Protein AF-A0A098QYL8-F1 (afdb_monomer_lite)

Structure (mmCIF, N/CA/C/O backbone):
data_AF-A0A098QYL8-F1
#
_entry.id   AF-A0A098QYL8-F1
#
loop_
_atom_site.group_PDB
_atom_site.id
_atom_site.type_symbol
_atom_site.label_atom_id
_atom_site.label_alt_id
_atom_site.label_comp_id
_atom_site.label_asym_id
_atom_site.label_entity_id
_atom_site.label_seq_id
_atom_site.pdbx_PDB_ins_code
_atom_site.Cartn_x
_atom_site.Cartn_y
_atom_site.Cartn_z
_atom_site.occupancy
_atom_site.B_iso_or_equiv
_atom_site.auth_seq_id
_atom_site.auth_comp_id
_atom_site.auth_asym_id
_atom_site.auth_atom_id
_atom_site.pdbx_PDB_model_num
ATOM 1 N N . MET A 1 1 ? 23.600 35.848 -45.443 1.00 43.53 1 MET A N 1
ATOM 2 C CA . MET A 1 1 ? 23.960 34.830 -44.431 1.00 43.53 1 MET A CA 1
ATOM 3 C C . MET A 1 1 ? 23.489 33.484 -44.936 1.00 43.53 1 MET A C 1
ATOM 5 O O . MET A 1 1 ? 22.302 33.335 -45.181 1.00 43.53 1 MET A O 1
ATOM 9 N N . GLN A 1 2 ? 24.404 32.543 -45.146 1.00 43.03 2 GLN A N 1
ATOM 10 C CA . GLN A 1 2 ? 24.066 31.163 -45.484 1.00 43.03 2 GLN A CA 1
ATOM 11 C C . GLN A 1 2 ? 24.052 30.384 -44.165 1.00 43.03 2 GLN A C 1
ATOM 13 O O . GLN A 1 2 ? 25.061 30.349 -43.464 1.00 43.03 2 GLN A O 1
ATOM 18 N N . VAL A 1 3 ? 22.894 29.855 -43.769 1.00 43.88 3 VAL A N 1
ATOM 19 C CA . VAL A 1 3 ? 22.765 29.064 -42.540 1.00 43.88 3 VAL A CA 1
ATOM 20 C C . VAL A 1 3 ? 23.110 27.621 -42.885 1.00 43.88 3 VAL A C 1
ATOM 22 O O . VAL A 1 3 ? 22.387 26.966 -43.631 1.00 43.88 3 VAL A O 1
ATOM 25 N N . VAL A 1 4 ? 24.234 27.132 -42.363 1.00 48.97 4 VAL A N 1
ATOM 26 C CA . VAL A 1 4 ? 24.601 25.715 -42.437 1.00 48.97 4 VAL A CA 1
ATOM 27 C C . VAL A 1 4 ? 23.779 24.983 -41.380 1.00 48.97 4 VAL A C 1
ATOM 29 O O . VAL A 1 4 ? 24.095 25.023 -40.193 1.00 48.97 4 VAL A O 1
ATOM 32 N N . VAL A 1 5 ? 22.679 24.358 -41.794 1.00 50.88 5 VAL A N 1
ATOM 33 C CA . VAL A 1 5 ? 21.873 23.519 -40.900 1.00 50.88 5 VAL A CA 1
ATOM 34 C C . VAL A 1 5 ? 22.608 22.188 -40.730 1.00 50.88 5 VAL A C 1
ATOM 36 O O . VAL A 1 5 ? 22.831 21.473 -41.706 1.00 50.88 5 VAL A O 1
ATOM 39 N N . LYS A 1 6 ? 23.025 21.863 -39.499 1.00 58.12 6 LYS A N 1
ATOM 40 C CA . LYS A 1 6 ? 23.560 20.531 -39.172 1.00 58.12 6 LYS A CA 1
ATOM 41 C C . LYS A 1 6 ? 22.493 19.488 -39.518 1.00 58.12 6 LYS A C 1
ATOM 43 O O . LYS A 1 6 ? 21.327 19.693 -39.186 1.00 58.12 6 LYS A O 1
ATOM 48 N N . LYS A 1 7 ? 22.877 18.395 -40.189 1.00 57.31 7 LYS A N 1
ATOM 49 C CA . LYS A 1 7 ? 21.944 17.300 -40.498 1.00 57.31 7 LYS A CA 1
ATOM 50 C C . LYS A 1 7 ? 21.248 16.853 -39.198 1.00 57.31 7 LYS A C 1
ATOM 52 O O . LYS A 1 7 ? 21.947 16.659 -38.203 1.00 57.31 7 LYS A O 1
ATOM 57 N N . PRO A 1 8 ? 19.909 16.735 -39.168 1.00 61.00 8 PRO A N 1
ATOM 58 C CA . PRO A 1 8 ? 19.208 16.241 -37.991 1.00 61.00 8 PRO A CA 1
ATOM 59 C C . PRO A 1 8 ? 19.646 14.801 -37.705 1.00 61.00 8 PRO A C 1
ATOM 61 O O . PRO A 1 8 ? 19.695 13.976 -38.617 1.00 61.00 8 PRO A O 1
ATOM 64 N N . HIS A 1 9 ? 19.986 14.515 -36.449 1.00 71.12 9 HIS A N 1
ATOM 65 C CA . HIS A 1 9 ? 20.287 13.157 -36.003 1.00 71.12 9 HIS A CA 1
ATOM 66 C C . HIS A 1 9 ? 18.974 12.367 -35.984 1.00 71.12 9 HIS A C 1
ATOM 68 O O . HIS A 1 9 ? 17.996 12.813 -35.382 1.00 71.12 9 HIS A O 1
ATOM 74 N N . ILE A 1 10 ? 18.939 11.229 -36.676 1.00 77.31 10 ILE A N 1
ATOM 75 C CA . ILE A 1 10 ? 17.791 10.319 -36.697 1.00 77.31 10 ILE A CA 1
ATOM 76 C C . ILE A 1 10 ? 18.117 9.180 -35.732 1.00 77.31 10 ILE A C 1
ATOM 78 O O . ILE A 1 10 ? 19.117 8.495 -35.927 1.00 77.31 10 ILE A O 1
ATOM 82 N N . ARG A 1 11 ? 17.286 8.986 -34.702 1.00 82.81 11 ARG A N 1
ATOM 83 C CA . ARG A 1 11 ? 17.369 7.844 -33.782 1.00 82.81 11 ARG A CA 1
ATOM 84 C C . ARG A 1 11 ? 16.200 6.904 -34.055 1.00 82.81 11 ARG A C 1
ATOM 86 O O . ARG A 1 11 ? 15.063 7.362 -34.154 1.00 82.81 11 ARG A O 1
ATOM 93 N N . VAL A 1 12 ? 16.494 5.617 -34.205 1.00 82.38 12 VAL A N 1
ATOM 94 C CA . VAL A 1 12 ? 15.510 4.543 -34.387 1.00 82.38 12 VAL A CA 1
ATOM 95 C C . VAL A 1 12 ? 15.716 3.556 -33.240 1.00 82.38 12 VAL A C 1
ATOM 97 O O . VAL A 1 12 ? 16.846 3.144 -33.004 1.00 82.38 12 VAL A O 1
ATOM 100 N N . GLU A 1 13 ? 14.648 3.225 -32.516 1.00 83.12 13 GLU A N 1
ATOM 101 C CA . GLU A 1 13 ? 14.663 2.347 -31.336 1.00 83.12 13 GLU A CA 1
ATOM 102 C C . GLU A 1 13 ? 13.601 1.246 -31.502 1.00 83.12 13 GLU A C 1
ATOM 104 O O . GLU A 1 13 ? 12.521 1.516 -32.039 1.00 83.12 13 GLU A O 1
ATOM 109 N N . GLY A 1 14 ? 13.897 0.022 -31.051 1.00 81.50 14 GLY A N 1
ATOM 110 C CA . GLY A 1 14 ? 12.991 -1.134 -31.084 1.00 81.50 14 GLY A CA 1
ATOM 111 C C . GLY A 1 14 ? 13.676 -2.429 -31.532 1.00 81.50 14 GLY A C 1
ATOM 112 O O . GLY A 1 14 ? 14.899 -2.493 -31.614 1.00 81.50 14 GLY A O 1
ATOM 113 N N . GLU A 1 15 ? 12.883 -3.450 -31.874 1.00 81.12 15 GLU A N 1
ATOM 114 C CA . GLU A 1 15 ? 13.385 -4.689 -32.488 1.00 81.12 15 GLU A CA 1
ATOM 115 C C . GLU A 1 15 ? 13.848 -4.402 -33.932 1.00 81.12 15 GLU A C 1
ATOM 117 O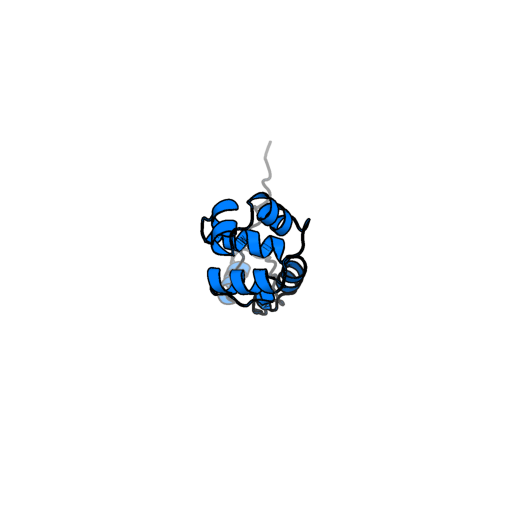 O . GLU A 1 15 ? 13.067 -4.433 -34.890 1.00 81.12 15 GLU A O 1
ATOM 122 N N . VAL A 1 16 ? 15.128 -4.060 -34.096 1.00 86.12 16 VAL A N 1
ATOM 123 C CA . VAL A 1 16 ? 15.724 -3.734 -35.398 1.00 86.12 16 VAL A CA 1
ATOM 124 C C . VAL A 1 16 ? 16.321 -4.994 -36.022 1.00 86.12 16 VAL A C 1
ATOM 126 O O . VAL A 1 16 ? 17.235 -5.605 -35.483 1.00 86.12 16 VAL A O 1
ATOM 129 N N . THR A 1 17 ? 15.819 -5.385 -37.195 1.00 88.62 17 THR A N 1
ATOM 130 C CA . THR A 1 17 ? 16.373 -6.534 -37.932 1.00 88.62 17 THR A CA 1
ATOM 131 C C . THR A 1 17 ? 17.697 -6.188 -38.615 1.00 88.62 17 THR A C 1
ATOM 133 O O . THR A 1 17 ? 17.858 -5.074 -39.116 1.00 88.62 17 THR A O 1
ATOM 136 N N . GLU A 1 18 ? 18.590 -7.172 -38.763 1.00 87.50 18 GLU A N 1
ATOM 137 C CA . GLU A 1 18 ? 19.868 -7.013 -39.484 1.00 87.50 18 GLU A CA 1
ATOM 138 C C . GLU A 1 18 ? 19.670 -6.432 -40.895 1.00 87.50 18 GLU A C 1
ATOM 140 O O . GLU A 1 18 ? 20.371 -5.515 -41.315 1.00 87.50 18 GLU A O 1
ATOM 145 N N . SER A 1 19 ? 18.627 -6.882 -41.605 1.00 91.06 19 SER A N 1
ATOM 146 C CA . SER A 1 19 ? 18.301 -6.388 -42.951 1.00 91.06 19 SER A CA 1
ATOM 147 C C . SER A 1 19 ? 18.020 -4.879 -42.998 1.00 91.06 19 SER A C 1
ATOM 149 O O . SER A 1 19 ? 18.351 -4.202 -43.975 1.00 91.06 19 SER A O 1
ATOM 151 N N . LEU A 1 20 ? 17.433 -4.331 -41.929 1.00 89.75 20 LEU A N 1
ATOM 152 C CA . LEU A 1 20 ? 17.174 -2.902 -41.801 1.00 89.75 20 LEU A CA 1
ATOM 153 C C . LEU A 1 20 ? 18.462 -2.144 -41.453 1.00 89.75 20 LEU A C 1
ATOM 155 O O . LEU A 1 20 ? 18.698 -1.076 -42.018 1.00 89.75 20 LEU A O 1
ATOM 159 N N . VAL A 1 21 ? 19.321 -2.704 -40.596 1.00 88.31 21 VAL A N 1
ATOM 160 C CA . VAL A 1 21 ? 20.647 -2.139 -40.278 1.00 88.31 21 VAL A CA 1
ATOM 161 C C . VAL A 1 21 ? 21.505 -2.029 -41.540 1.00 88.31 21 VAL A C 1
ATOM 163 O O . VAL A 1 21 ? 22.059 -0.963 -41.823 1.00 88.31 21 VAL A O 1
ATOM 166 N N . GLU A 1 22 ? 21.563 -3.089 -42.348 1.00 91.19 22 GLU A N 1
ATOM 167 C CA . GLU A 1 22 ? 22.285 -3.099 -43.623 1.00 91.19 22 GLU A CA 1
ATOM 168 C C . GLU A 1 22 ? 21.763 -2.027 -44.588 1.00 91.19 22 GLU A C 1
ATOM 170 O O . GLU A 1 22 ? 22.546 -1.275 -45.184 1.00 91.19 22 GLU A O 1
ATOM 175 N N . TYR A 1 23 ? 20.437 -1.916 -44.722 1.00 91.69 23 TYR A N 1
ATOM 176 C CA . TYR A 1 23 ? 19.805 -0.891 -45.551 1.00 91.69 23 TYR A CA 1
ATOM 177 C C . TYR A 1 23 ? 20.171 0.527 -45.091 1.00 91.69 23 TYR A C 1
ATOM 179 O O . TYR A 1 23 ? 20.496 1.384 -45.924 1.00 91.69 23 TYR A O 1
ATOM 187 N N . LEU A 1 24 ? 20.143 0.781 -43.779 1.00 89.75 24 LEU A N 1
ATOM 188 C CA . LEU A 1 24 ? 20.471 2.082 -43.200 1.00 89.75 24 LEU A CA 1
ATOM 189 C C . LEU A 1 24 ? 21.949 2.429 -43.403 1.00 89.75 24 LEU A C 1
ATOM 191 O O . LEU A 1 24 ? 22.248 3.529 -43.869 1.00 89.75 24 LEU A O 1
ATOM 195 N N . ARG A 1 25 ? 22.864 1.479 -43.172 1.00 88.50 25 ARG A N 1
ATOM 196 C CA . ARG A 1 25 ? 24.306 1.651 -43.416 1.00 88.50 25 ARG A CA 1
ATOM 197 C C . ARG A 1 25 ? 24.588 1.985 -44.884 1.00 88.50 25 ARG A C 1
ATOM 199 O O . ARG A 1 25 ? 25.368 2.885 -45.185 1.00 88.50 25 ARG A O 1
ATOM 206 N N . LYS A 1 26 ? 23.902 1.317 -45.817 1.00 90.69 26 LYS A N 1
ATOM 207 C CA . LYS A 1 26 ? 24.038 1.582 -47.259 1.00 90.69 26 LYS A CA 1
ATOM 208 C C . LYS A 1 26 ? 23.479 2.946 -47.673 1.00 90.69 26 LYS A C 1
ATOM 210 O O . LYS A 1 26 ? 24.060 3.602 -48.534 1.00 90.69 26 LYS A O 1
ATOM 215 N N . SER A 1 27 ? 22.347 3.352 -47.103 1.00 88.62 27 SER A N 1
ATOM 216 C CA . SER A 1 27 ? 21.613 4.552 -47.535 1.00 88.62 27 SER A CA 1
ATOM 217 C C . SER A 1 27 ? 22.112 5.837 -46.870 1.00 88.62 27 SER A C 1
ATOM 219 O O . SER A 1 27 ? 22.066 6.902 -47.485 1.00 88.62 27 SER A O 1
ATOM 221 N N . PHE A 1 28 ? 22.589 5.746 -45.626 1.00 83.38 28 PHE A N 1
ATOM 222 C CA . PHE A 1 28 ? 22.955 6.898 -44.797 1.00 83.38 28 PHE A CA 1
ATOM 223 C C . PHE A 1 28 ? 24.442 6.938 -44.410 1.00 83.38 28 PHE A C 1
ATOM 225 O O . PHE A 1 28 ? 24.909 7.983 -43.957 1.00 83.38 28 PHE A O 1
ATOM 232 N N . GLY A 1 29 ? 25.205 5.870 -44.671 1.00 81.94 29 GLY A N 1
ATOM 233 C CA . GLY A 1 29 ? 26.642 5.803 -44.414 1.00 81.94 29 GLY A CA 1
ATOM 234 C C . GLY A 1 29 ? 26.961 5.380 -42.980 1.00 81.94 29 GLY A C 1
ATOM 235 O O . GLY A 1 29 ? 26.645 4.264 -42.574 1.00 81.94 29 GLY A O 1
ATOM 236 N N . GLU A 1 30 ? 27.639 6.255 -42.237 1.00 82.19 30 GLU A N 1
ATOM 237 C CA . GLU A 1 30 ? 28.038 6.001 -40.851 1.00 82.19 30 GLU A CA 1
ATOM 238 C C . GLU A 1 30 ? 26.802 5.966 -39.940 1.00 82.19 30 GLU A C 1
ATOM 240 O O . GLU A 1 30 ? 26.057 6.943 -39.849 1.00 82.19 30 GLU A O 1
ATOM 245 N N . ILE A 1 31 ? 26.578 4.817 -39.300 1.00 86.19 31 ILE A N 1
ATOM 246 C CA . ILE A 1 31 ? 25.514 4.594 -38.320 1.00 86.19 31 ILE A CA 1
ATOM 247 C C . ILE A 1 31 ? 26.134 4.046 -37.034 1.00 86.19 31 ILE A C 1
ATOM 249 O O . ILE A 1 31 ? 27.053 3.229 -37.088 1.00 86.19 31 ILE A O 1
ATOM 253 N N . GLU A 1 32 ? 25.613 4.479 -35.892 1.00 84.19 32 GLU A N 1
ATOM 254 C CA . GLU A 1 32 ? 25.919 3.910 -34.582 1.00 84.19 32 GLU A CA 1
ATOM 255 C C . GLU A 1 32 ? 24.834 2.882 -34.250 1.00 84.19 32 GLU A C 1
ATOM 257 O O . GLU A 1 32 ? 23.645 3.207 -34.270 1.00 84.19 32 GLU A O 1
ATOM 262 N N . VAL A 1 33 ? 25.238 1.635 -34.006 1.00 83.81 33 VAL A N 1
ATOM 263 C CA . VAL A 1 33 ? 24.337 0.563 -33.565 1.00 83.81 33 VAL A CA 1
ATOM 264 C C . VAL A 1 33 ? 24.620 0.327 -32.092 1.00 83.81 33 VAL A C 1
ATOM 266 O O . VAL A 1 33 ? 25.758 0.051 -31.722 1.00 83.81 33 VAL A O 1
ATOM 269 N N . ILE A 1 34 ? 23.587 0.479 -31.270 1.00 81.56 34 ILE A N 1
ATOM 270 C CA . ILE A 1 34 ? 23.632 0.224 -29.833 1.00 81.56 34 ILE A CA 1
ATOM 271 C C . ILE A 1 34 ? 22.734 -0.985 -29.608 1.00 81.56 34 ILE A C 1
ATOM 273 O O . ILE A 1 34 ? 21.523 -0.890 -29.805 1.00 81.56 34 ILE A O 1
ATOM 277 N N . GLU A 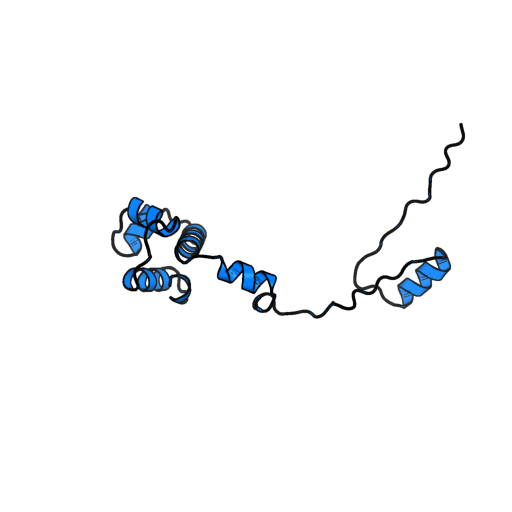1 35 ? 23.338 -2.116 -29.268 1.00 76.50 35 GLU A N 1
ATOM 278 C CA . GLU A 1 35 ? 22.612 -3.317 -28.866 1.00 76.50 35 GLU A CA 1
ATOM 279 C C . GLU A 1 35 ? 22.355 -3.228 -27.360 1.00 76.50 35 GLU A C 1
ATOM 281 O O . GLU A 1 35 ? 23.289 -3.040 -26.580 1.00 76.50 35 GLU A O 1
ATOM 286 N N . ASP A 1 36 ? 21.091 -3.328 -26.948 1.00 69.12 36 ASP A N 1
ATOM 287 C CA . ASP A 1 36 ? 20.761 -3.547 -25.540 1.00 69.12 36 ASP A CA 1
ATOM 288 C C . ASP A 1 36 ? 21.077 -5.017 -25.219 1.00 69.12 36 ASP A C 1
ATOM 290 O O . ASP A 1 36 ? 20.251 -5.911 -25.402 1.00 69.12 36 ASP A O 1
ATOM 294 N N . GLU A 1 37 ? 22.307 -5.285 -24.767 1.00 60.22 37 GLU A N 1
ATOM 295 C CA . GLU A 1 37 ? 22.740 -6.626 -24.329 1.00 60.22 37 GLU A CA 1
ATOM 296 C C . GLU A 1 37 ? 21.931 -7.136 -23.112 1.00 60.22 37 GLU A C 1
ATOM 298 O O . GLU A 1 37 ? 21.917 -8.335 -22.823 1.00 60.22 37 GLU A O 1
ATOM 303 N N . ASP A 1 38 ? 21.197 -6.244 -22.437 1.00 60.66 38 ASP A N 1
ATOM 304 C CA . ASP A 1 38 ? 20.472 -6.491 -21.188 1.00 60.66 38 ASP A CA 1
ATOM 305 C C . ASP A 1 38 ? 18.955 -6.732 -21.368 1.00 60.66 38 ASP A C 1
ATOM 307 O O . ASP A 1 38 ? 18.172 -6.571 -20.429 1.00 60.66 38 ASP A O 1
ATOM 311 N N . GLU A 1 39 ? 18.491 -7.179 -22.540 1.00 62.00 39 GLU A N 1
ATOM 312 C CA . GLU A 1 39 ? 17.074 -7.524 -22.778 1.00 62.00 39 GLU A CA 1
ATOM 313 C C . GLU A 1 39 ? 16.636 -8.884 -22.173 1.00 62.00 39 GLU A C 1
ATOM 315 O O . GLU A 1 39 ? 15.815 -9.625 -22.726 1.00 62.00 39 GLU A O 1
ATOM 320 N N . GLN A 1 40 ? 17.127 -9.244 -20.983 1.00 67.44 40 GLN A N 1
ATOM 321 C CA . GLN A 1 40 ? 16.522 -10.354 -20.245 1.00 67.44 40 GLN A CA 1
ATOM 322 C C . GLN A 1 40 ? 15.174 -9.908 -19.678 1.00 67.44 40 GLN A C 1
ATOM 324 O O . GLN A 1 40 ? 15.084 -9.173 -18.695 1.00 67.44 40 GLN A O 1
ATOM 329 N N . ARG A 1 41 ? 14.092 -10.375 -20.308 1.00 69.69 41 ARG A N 1
ATOM 330 C CA . ARG A 1 41 ? 12.733 -10.226 -19.777 1.00 69.69 41 ARG A CA 1
ATOM 331 C C . ARG A 1 41 ? 12.638 -10.977 -18.451 1.00 69.69 41 ARG A C 1
ATOM 333 O O . ARG A 1 41 ? 12.511 -12.197 -18.431 1.00 69.69 41 ARG A O 1
ATOM 340 N N . ILE A 1 42 ? 12.688 -10.234 -17.355 1.00 80.44 42 ILE A N 1
ATOM 341 C CA . ILE A 1 42 ? 12.434 -10.742 -16.007 1.00 80.44 42 ILE A CA 1
ATOM 342 C C . ILE A 1 42 ? 10.957 -10.582 -15.649 1.00 80.44 42 ILE A C 1
ATOM 344 O O . ILE A 1 42 ? 10.277 -9.670 -16.133 1.00 80.44 42 ILE A O 1
ATOM 348 N N . GLU A 1 43 ? 10.446 -11.440 -14.766 1.00 85.19 43 GLU A N 1
ATOM 349 C CA . GLU A 1 43 ? 9.142 -11.183 -14.165 1.00 85.19 43 GLU A CA 1
ATOM 350 C C . GLU A 1 43 ? 9.194 -9.875 -13.362 1.00 85.19 43 GLU A C 1
ATOM 352 O O . GLU A 1 43 ? 10.124 -9.630 -12.592 1.00 85.19 43 GLU A O 1
ATOM 357 N N . ILE A 1 44 ? 8.167 -9.027 -13.491 1.00 85.38 44 ILE A N 1
ATOM 358 C CA . ILE A 1 44 ? 8.118 -7.735 -12.784 1.00 85.38 44 ILE A CA 1
ATOM 359 C C . ILE A 1 44 ? 8.280 -7.941 -11.270 1.00 85.38 44 ILE A C 1
ATOM 361 O O . ILE A 1 44 ? 8.962 -7.152 -10.622 1.00 85.38 44 ILE A O 1
ATOM 365 N N . SER A 1 45 ? 7.710 -9.016 -10.714 1.00 85.12 45 SER A N 1
ATOM 366 C CA . SER A 1 45 ? 7.827 -9.402 -9.300 1.00 85.12 45 SER A CA 1
ATOM 367 C C . SER A 1 45 ? 9.251 -9.716 -8.846 1.00 85.12 45 SER A C 1
ATOM 369 O O . SER A 1 45 ? 9.551 -9.586 -7.657 1.00 85.12 45 SER A O 1
ATOM 371 N N . GLU A 1 46 ? 10.113 -10.135 -9.763 1.00 86.69 46 GLU A N 1
ATOM 372 C CA . GLU A 1 46 ? 11.507 -10.487 -9.496 1.00 86.69 46 GLU A CA 1
ATOM 373 C C . GLU A 1 46 ? 12.448 -9.297 -9.679 1.00 86.69 46 GLU A C 1
ATOM 375 O O . GLU A 1 46 ? 13.564 -9.322 -9.171 1.00 86.69 46 GLU A O 1
ATOM 380 N N . SER A 1 47 ? 11.983 -8.224 -10.327 1.00 88.50 47 SER A N 1
ATOM 381 C CA . SER A 1 47 ? 12.783 -7.016 -10.504 1.00 88.50 47 SER A CA 1
ATOM 382 C C . SER A 1 47 ? 13.198 -6.380 -9.173 1.00 88.50 47 SER A C 1
ATOM 384 O O . SER A 1 47 ? 12.399 -6.249 -8.236 1.00 88.50 47 SER A O 1
ATOM 386 N N . ASP A 1 48 ? 14.440 -5.895 -9.124 1.00 88.19 48 ASP A N 1
ATOM 387 C CA . ASP A 1 48 ? 14.984 -5.160 -7.977 1.00 88.19 48 ASP A CA 1
ATOM 388 C C . ASP A 1 48 ? 14.129 -3.945 -7.626 1.00 88.19 48 ASP A C 1
ATOM 390 O O . ASP A 1 48 ? 13.875 -3.666 -6.450 1.00 88.19 48 ASP A O 1
ATOM 394 N N . TRP A 1 49 ? 13.631 -3.246 -8.649 1.00 88.25 49 TRP A N 1
ATOM 395 C CA . TRP A 1 49 ? 12.701 -2.138 -8.481 1.00 88.25 49 TRP A CA 1
ATOM 396 C C . TRP A 1 49 ? 11.447 -2.580 -7.719 1.00 88.25 49 TRP A C 1
ATOM 398 O O . TRP A 1 49 ? 11.118 -1.988 -6.688 1.00 88.25 49 TRP A O 1
ATOM 408 N N . TYR A 1 50 ? 10.778 -3.651 -8.158 1.00 88.94 50 TYR A N 1
ATOM 409 C CA . TYR A 1 50 ? 9.553 -4.122 -7.513 1.00 88.94 50 TYR A CA 1
ATOM 410 C C . TYR A 1 50 ? 9.812 -4.602 -6.088 1.00 88.94 50 TYR A C 1
ATOM 412 O O . TYR A 1 50 ? 9.074 -4.240 -5.173 1.00 88.94 50 TYR A O 1
ATOM 420 N N . GLN A 1 51 ? 10.873 -5.382 -5.877 1.00 89.94 51 GLN A N 1
ATOM 421 C CA . GLN A 1 51 ? 11.260 -5.875 -4.555 1.00 89.94 51 GLN A CA 1
ATOM 422 C C . GLN A 1 51 ? 11.565 -4.721 -3.595 1.00 89.94 51 GLN A C 1
ATOM 424 O O . GLN A 1 51 ? 11.177 -4.764 -2.426 1.00 89.94 51 GLN A O 1
ATOM 429 N N . THR A 1 52 ? 12.218 -3.669 -4.089 1.00 91.62 52 THR A N 1
ATOM 430 C CA . THR A 1 52 ? 12.524 -2.467 -3.309 1.00 91.62 52 THR A CA 1
ATOM 431 C C . THR A 1 52 ? 11.250 -1.724 -2.939 1.00 91.62 52 THR A C 1
ATOM 433 O O . THR A 1 52 ? 11.000 -1.498 -1.756 1.00 91.62 52 THR A O 1
ATOM 436 N N . ILE A 1 53 ? 10.397 -1.410 -3.918 1.00 90.19 53 ILE A N 1
ATOM 437 C CA . ILE A 1 53 ? 9.138 -0.704 -3.666 1.00 90.19 53 ILE A CA 1
ATOM 438 C C . ILE A 1 53 ? 8.247 -1.519 -2.725 1.00 90.19 53 ILE A C 1
ATOM 440 O O . ILE A 1 53 ? 7.763 -0.992 -1.724 1.00 90.19 53 ILE A O 1
ATOM 444 N N . ARG A 1 54 ? 8.101 -2.826 -2.958 1.00 87.19 54 ARG A N 1
ATOM 445 C CA . ARG A 1 54 ? 7.279 -3.708 -2.123 1.00 87.19 54 ARG A CA 1
ATOM 446 C C . ARG A 1 54 ? 7.719 -3.728 -0.658 1.00 87.19 54 ARG A C 1
ATOM 448 O O . ARG A 1 54 ? 6.856 -3.811 0.208 1.00 87.19 54 ARG A O 1
ATOM 455 N N . LYS A 1 55 ? 9.022 -3.631 -0.369 1.00 88.88 55 LYS A N 1
ATOM 456 C CA . LYS A 1 55 ? 9.551 -3.564 1.008 1.00 88.88 55 LYS A CA 1
ATOM 457 C C . LYS A 1 55 ? 9.253 -2.238 1.710 1.00 88.88 55 LYS A C 1
ATOM 459 O O . LYS A 1 55 ? 9.258 -2.200 2.935 1.00 88.88 55 LYS A O 1
ATOM 464 N N . THR A 1 56 ? 9.019 -1.165 0.957 1.00 89.75 56 THR A N 1
ATOM 465 C CA . THR A 1 56 ? 8.700 0.152 1.532 1.00 89.75 56 THR A CA 1
ATOM 466 C C . THR A 1 56 ? 7.225 0.307 1.893 1.00 89.75 56 THR A C 1
ATOM 468 O O . THR A 1 56 ? 6.912 1.099 2.776 1.00 89.75 56 THR A O 1
ATOM 471 N N . ILE A 1 57 ? 6.338 -0.469 1.259 1.00 91.88 57 ILE A N 1
ATOM 472 C CA . ILE A 1 57 ? 4.891 -0.374 1.469 1.00 91.88 57 ILE A CA 1
ATOM 473 C C . ILE A 1 57 ? 4.511 -0.942 2.835 1.00 91.88 57 ILE A C 1
ATOM 475 O O . ILE A 1 57 ? 4.725 -2.123 3.118 1.00 91.88 57 ILE A O 1
ATOM 479 N N . THR A 1 58 ? 3.875 -0.121 3.666 1.00 95.62 58 THR A N 1
ATOM 480 C CA . THR A 1 58 ? 3.398 -0.554 4.980 1.00 95.62 58 THR A CA 1
ATOM 481 C C . THR A 1 58 ? 2.017 -1.224 4.912 1.00 95.62 58 THR A C 1
ATOM 483 O O . THR A 1 58 ? 1.228 -0.983 3.991 1.00 95.62 58 THR A O 1
ATOM 486 N N . PRO A 1 59 ? 1.638 -2.005 5.942 1.00 96.69 59 PRO A N 1
ATOM 487 C CA . PRO A 1 59 ? 0.277 -2.528 6.084 1.00 96.69 59 PRO A CA 1
ATOM 488 C C . PRO A 1 59 ? -0.822 -1.457 6.026 1.00 96.69 59 PRO A C 1
ATOM 490 O O . PRO A 1 59 ? -1.889 -1.686 5.456 1.00 96.69 59 PRO A O 1
ATOM 493 N N . GLY A 1 60 ? -0.564 -0.279 6.608 1.00 97.38 60 GLY A N 1
ATOM 494 C CA . GLY A 1 60 ? -1.484 0.860 6.590 1.00 97.38 60 GLY A CA 1
ATOM 495 C C . GLY A 1 60 ? -1.678 1.442 5.189 1.00 97.38 60 GLY A C 1
ATOM 496 O O . GLY A 1 60 ? -2.802 1.760 4.795 1.00 97.38 60 GLY A O 1
ATOM 497 N N . GLU A 1 61 ? -0.605 1.519 4.404 1.00 96.94 61 GLU A N 1
ATOM 498 C CA . GLU A 1 61 ? -0.665 1.967 3.013 1.00 96.94 61 GLU A CA 1
ATOM 499 C C . GLU A 1 61 ? -1.428 0.967 2.140 1.00 96.94 61 GLU A C 1
ATOM 501 O O . GLU A 1 61 ? -2.333 1.371 1.408 1.00 96.94 61 GLU A O 1
ATOM 506 N N . ASN A 1 62 ? -1.165 -0.337 2.295 1.00 96.81 62 ASN A N 1
ATOM 507 C CA . ASN A 1 62 ? -1.946 -1.386 1.629 1.00 96.81 62 ASN A CA 1
ATOM 508 C C . ASN A 1 62 ? -3.436 -1.279 1.972 1.00 96.81 62 ASN A C 1
ATOM 510 O O . ASN A 1 62 ? -4.283 -1.292 1.079 1.00 96.81 62 ASN A O 1
ATOM 514 N N . MET A 1 63 ? -3.770 -1.126 3.256 1.00 97.75 63 MET A N 1
ATOM 515 C CA . MET A 1 63 ? -5.149 -0.936 3.711 1.00 97.75 63 MET A CA 1
ATOM 516 C C . MET A 1 63 ? -5.827 0.245 3.003 1.00 97.75 63 MET A C 1
ATOM 518 O O . MET A 1 63 ? -6.963 0.108 2.544 1.00 97.75 63 MET A O 1
ATOM 522 N N . ARG A 1 64 ? -5.130 1.380 2.868 1.00 98.19 64 ARG A N 1
ATOM 523 C CA . ARG A 1 64 ? -5.644 2.560 2.164 1.00 98.19 64 ARG A CA 1
ATOM 524 C C . ARG A 1 64 ? -5.885 2.281 0.680 1.00 98.19 64 ARG A C 1
ATOM 526 O O . ARG A 1 64 ? -6.941 2.656 0.173 1.00 98.19 64 ARG A O 1
ATOM 533 N N . VAL A 1 65 ? -4.937 1.628 0.006 1.00 97.31 65 VAL A N 1
ATOM 534 C CA . VAL A 1 65 ? -5.048 1.277 -1.419 1.00 97.31 65 VAL A CA 1
ATOM 535 C C . VAL A 1 65 ? -6.264 0.387 -1.653 1.00 97.31 65 VAL A C 1
ATOM 537 O O . VAL A 1 65 ? -7.129 0.747 -2.448 1.00 97.31 65 VAL A O 1
ATOM 540 N N . TYR A 1 66 ? -6.401 -0.710 -0.903 1.00 97.94 66 TYR A N 1
ATOM 541 C CA . TYR A 1 66 ? -7.561 -1.596 -1.028 1.00 97.94 66 TYR A CA 1
ATOM 542 C C . TYR A 1 66 ? -8.871 -0.871 -0.717 1.00 97.94 66 TYR A C 1
ATOM 544 O O . TYR A 1 66 ? -9.840 -0.995 -1.463 1.00 97.94 66 TYR A O 1
ATOM 552 N N . ARG A 1 67 ? -8.909 -0.029 0.322 1.00 98.19 67 ARG A N 1
ATOM 553 C CA . ARG A 1 67 ? -10.098 0.780 0.613 1.00 98.19 67 ARG A CA 1
ATOM 554 C C . ARG A 1 67 ? -10.516 1.630 -0.592 1.00 98.19 67 ARG A C 1
ATOM 556 O O . ARG A 1 67 ? -11.700 1.682 -0.920 1.00 98.19 67 ARG A O 1
ATOM 563 N N . GLN A 1 68 ? -9.554 2.297 -1.229 1.00 98.25 68 GLN A N 1
ATOM 564 C CA . GLN A 1 68 ? -9.802 3.155 -2.386 1.00 98.25 68 GLN A CA 1
ATOM 565 C C . GLN A 1 68 ? -10.204 2.352 -3.625 1.00 98.25 68 GLN A C 1
ATOM 567 O O . GLN A 1 68 ? -11.139 2.757 -4.302 1.00 98.25 68 GLN A O 1
ATOM 572 N N . MET A 1 69 ? -9.579 1.198 -3.881 1.00 97.62 69 MET A N 1
ATOM 573 C CA . MET A 1 69 ? -9.967 0.296 -4.976 1.00 97.62 69 MET A CA 1
ATOM 574 C C . MET A 1 69 ? -11.418 -0.182 -4.853 1.00 97.62 69 MET A C 1
ATOM 576 O O . MET A 1 69 ? -12.101 -0.360 -5.856 1.00 97.62 69 MET A O 1
ATOM 580 N N . HIS A 1 70 ? -11.902 -0.352 -3.622 1.00 97.06 70 HIS A N 1
ATOM 581 C CA . HIS A 1 70 ? -13.287 -0.724 -3.333 1.00 97.06 70 HIS A CA 1
ATOM 582 C C . HIS A 1 70 ? -14.233 0.483 -3.178 1.00 97.06 70 HIS A C 1
ATOM 584 O O . HIS A 1 70 ? -15.377 0.299 -2.765 1.00 97.06 70 HIS A O 1
ATOM 590 N N . ASN A 1 71 ? -13.783 1.707 -3.487 1.00 97.94 71 ASN A N 1
ATOM 591 C CA . ASN A 1 71 ? -14.552 2.951 -3.355 1.00 97.94 71 ASN A CA 1
ATOM 592 C C . ASN A 1 71 ? -15.181 3.163 -1.965 1.00 97.94 71 ASN A C 1
ATOM 594 O O . ASN A 1 71 ? -16.248 3.760 -1.844 1.00 97.94 71 ASN A O 1
ATOM 598 N N . LEU A 1 72 ? -14.523 2.689 -0.904 1.00 97.94 72 LEU A N 1
ATOM 599 C CA . LEU A 1 72 ? -15.011 2.839 0.464 1.00 97.94 72 LEU A CA 1
ATOM 600 C C . LEU A 1 72 ? -14.471 4.120 1.104 1.00 97.94 72 LEU A C 1
ATOM 602 O O . LEU A 1 72 ? -13.286 4.458 1.002 1.00 97.94 72 LEU A O 1
ATOM 606 N N . THR A 1 73 ? -15.309 4.807 1.867 1.00 98.44 73 THR A N 1
ATOM 607 C CA . THR A 1 73 ? -14.862 5.806 2.838 1.00 98.44 73 THR A CA 1
ATOM 608 C C . THR A 1 73 ? -14.193 5.127 4.037 1.00 98.44 73 THR A C 1
ATOM 610 O O . THR A 1 73 ? -14.352 3.932 4.296 1.00 98.44 73 THR A O 1
ATOM 613 N N . GLN A 1 74 ? -13.409 5.893 4.800 1.00 98.44 74 GLN A N 1
ATOM 614 C CA . GLN A 1 74 ? -12.793 5.389 6.034 1.00 98.44 74 GLN A CA 1
ATOM 615 C C . GLN A 1 74 ? -13.846 4.956 7.066 1.00 98.44 74 GLN A C 1
ATOM 617 O O . GLN A 1 74 ? -13.608 4.028 7.833 1.00 98.44 74 GLN A O 1
ATOM 622 N N . GLU A 1 75 ? -15.002 5.618 7.087 1.00 98.38 75 GLU A N 1
ATOM 623 C CA . GLU A 1 75 ? -16.111 5.277 7.975 1.00 98.38 75 GLU A CA 1
ATOM 624 C C . GLU A 1 75 ? -16.760 3.948 7.574 1.00 98.38 75 GLU A C 1
ATOM 626 O O . GLU A 1 75 ? -16.863 3.050 8.405 1.00 98.38 75 GLU A O 1
ATOM 631 N N . GLU A 1 76 ? -17.076 3.764 6.289 1.00 98.31 76 GLU A N 1
ATOM 632 C CA . GLU A 1 76 ? -17.658 2.513 5.784 1.00 98.31 76 GLU A CA 1
ATOM 633 C C . GLU A 1 76 ? -16.732 1.313 5.990 1.00 98.31 76 GLU A C 1
ATOM 635 O O . GLU A 1 76 ? -17.189 0.235 6.380 1.00 98.31 76 GLU A O 1
ATOM 640 N N . LEU A 1 77 ? -15.422 1.483 5.768 1.00 98.19 77 LEU A N 1
ATOM 641 C CA . LEU A 1 77 ? -14.455 0.428 6.064 1.00 98.19 77 LEU A CA 1
ATOM 642 C C . LEU A 1 77 ? -14.453 0.091 7.559 1.00 98.19 77 LEU A C 1
ATOM 644 O O . LEU A 1 77 ? -14.468 -1.086 7.925 1.00 98.19 77 LEU A O 1
ATOM 648 N N . GLY A 1 78 ? -14.468 1.116 8.415 1.00 97.69 78 GLY A N 1
ATOM 649 C CA . GLY A 1 78 ? -14.538 0.964 9.863 1.00 97.69 78 GLY A CA 1
ATOM 650 C C . GLY A 1 78 ? -15.753 0.162 10.314 1.00 97.69 78 GLY A C 1
ATOM 651 O O . GLY A 1 78 ? -15.600 -0.781 11.097 1.00 97.69 78 GLY A O 1
ATOM 652 N N . SER A 1 79 ? -16.932 0.458 9.761 1.00 97.31 79 SER A N 1
ATOM 653 C CA . SER A 1 79 ? -18.159 -0.311 9.992 1.00 97.31 79 SER A CA 1
ATOM 654 C C . SER A 1 79 ? -18.006 -1.774 9.564 1.00 97.31 79 SER A C 1
ATOM 656 O O . SER A 1 79 ? -18.299 -2.672 10.355 1.00 97.31 79 SER A O 1
ATOM 658 N N . ARG A 1 80 ? -17.458 -2.042 8.368 1.00 95.88 80 ARG A N 1
ATOM 659 C CA . ARG A 1 80 ? -17.302 -3.409 7.827 1.00 95.88 80 ARG A CA 1
ATOM 660 C C . ARG A 1 80 ? -16.377 -4.303 8.654 1.00 95.88 80 ARG A C 1
ATOM 662 O O . ARG A 1 80 ? -16.655 -5.489 8.801 1.00 95.88 80 ARG A O 1
ATOM 669 N N . ILE A 1 81 ? -15.295 -3.763 9.219 1.00 94.81 81 ILE A N 1
ATOM 670 C CA . ILE A 1 81 ? -14.288 -4.564 9.945 1.00 94.81 81 ILE A CA 1
ATOM 671 C C . ILE A 1 81 ? -14.512 -4.613 11.467 1.00 94.81 81 ILE A C 1
ATOM 673 O O . ILE A 1 81 ? -13.668 -5.111 12.220 1.00 94.81 81 ILE A O 1
ATOM 677 N N . GLY A 1 82 ? -15.682 -4.178 11.939 1.00 89.94 82 GLY A N 1
ATOM 678 C CA . GLY A 1 82 ? -16.107 -4.308 13.336 1.00 89.94 82 GLY A CA 1
ATOM 679 C C . GLY A 1 82 ? -16.309 -2.981 14.054 1.00 89.94 82 GLY A C 1
ATOM 680 O O . GLY A 1 82 ? -15.846 -2.844 15.184 1.00 89.94 82 GLY A O 1
ATOM 681 N N . ASN A 1 83 ? -16.993 -2.035 13.405 1.00 93.38 83 ASN A N 1
ATOM 682 C CA . ASN A 1 83 ? -17.387 -0.742 13.975 1.00 93.38 83 ASN A CA 1
ATOM 683 C C . ASN A 1 83 ? -16.217 0.070 14.550 1.00 93.38 83 ASN A C 1
ATOM 685 O O . ASN A 1 83 ? -16.306 0.664 15.625 1.00 93.38 83 ASN A O 1
ATOM 689 N N . LEU A 1 84 ? -15.098 0.103 13.826 1.00 96.44 84 LEU A N 1
ATOM 690 C CA . LEU A 1 84 ? -14.009 1.020 14.137 1.00 96.44 84 LEU A CA 1
ATOM 691 C C . LEU A 1 84 ? -14.382 2.438 13.700 1.00 96.44 84 LEU A C 1
ATOM 693 O O . LEU A 1 84 ? -14.963 2.642 12.639 1.00 96.44 84 LEU A O 1
ATOM 697 N N . THR A 1 85 ? -14.002 3.433 14.500 1.00 97.81 85 THR A N 1
ATOM 698 C CA . THR A 1 85 ? -14.224 4.837 14.143 1.00 97.81 85 THR A CA 1
ATOM 699 C C . THR A 1 85 ? -13.395 5.232 12.922 1.00 97.81 85 THR A C 1
ATOM 701 O O . THR A 1 85 ? -12.277 4.745 12.727 1.00 97.81 85 THR A O 1
ATOM 704 N N . ARG A 1 86 ? -13.886 6.211 12.153 1.00 98.00 86 ARG A N 1
ATOM 705 C CA . ARG A 1 86 ? -13.136 6.835 11.052 1.00 98.00 86 ARG A CA 1
ATOM 706 C C . ARG A 1 86 ? -11.715 7.252 11.471 1.00 98.00 86 ARG A C 1
ATOM 708 O O . ARG A 1 86 ? -10.764 7.048 10.722 1.00 98.00 86 ARG A O 1
ATOM 715 N N . GLN A 1 87 ? -11.553 7.796 12.682 1.00 98.06 87 GLN A N 1
ATOM 716 C CA . GLN A 1 87 ? -10.246 8.213 13.204 1.00 98.06 87 GLN A CA 1
ATOM 717 C C . GLN A 1 87 ? -9.295 7.027 13.417 1.00 98.06 87 GLN A C 1
ATOM 719 O O . GLN A 1 87 ? -8.108 7.141 13.119 1.00 98.06 87 GLN A O 1
ATOM 724 N N . ASN A 1 88 ? -9.794 5.885 13.902 1.00 97.38 88 ASN A N 1
ATOM 725 C CA . ASN A 1 88 ? -8.980 4.678 14.049 1.00 97.38 88 ASN A CA 1
ATOM 726 C C . ASN A 1 88 ? -8.473 4.182 12.694 1.00 97.38 88 ASN A C 1
ATOM 728 O O . ASN A 1 88 ? -7.294 3.863 12.580 1.00 97.38 88 ASN A O 1
ATOM 732 N N . ILE A 1 89 ? -9.341 4.175 11.680 1.00 98.25 89 ILE A N 1
ATOM 733 C CA . ILE A 1 89 ? -8.982 3.812 10.306 1.00 98.25 89 ILE A CA 1
ATOM 734 C C . ILE A 1 89 ? -7.926 4.770 9.754 1.00 98.25 89 ILE A C 1
ATOM 736 O O . ILE A 1 89 ? -6.878 4.327 9.302 1.00 98.25 89 ILE A O 1
ATOM 740 N N . SER A 1 90 ? -8.135 6.080 9.896 1.00 98.38 90 SER A N 1
ATOM 741 C CA . SER A 1 90 ? -7.156 7.094 9.487 1.00 98.38 90 SER A CA 1
ATOM 742 C C . SER A 1 90 ? -5.799 6.918 10.180 1.00 98.38 90 SER A C 1
ATOM 744 O O . SER A 1 90 ? -4.751 6.991 9.538 1.00 98.38 90 SER A O 1
ATOM 746 N N . ASN A 1 91 ? -5.793 6.625 11.484 1.00 98.25 91 ASN A N 1
ATOM 747 C CA . ASN A 1 91 ? -4.560 6.379 12.229 1.00 98.25 91 ASN A CA 1
ATOM 748 C C . ASN A 1 91 ? -3.838 5.106 11.758 1.00 98.25 91 ASN A C 1
ATOM 750 O O . ASN A 1 91 ? -2.611 5.098 11.742 1.00 98.25 91 ASN A O 1
ATOM 754 N N . MET A 1 92 ? -4.570 4.058 11.362 1.00 98.00 92 MET A N 1
ATOM 755 C CA . MET A 1 92 ? -3.979 2.855 10.761 1.00 98.00 92 MET A CA 1
ATOM 756 C C . MET A 1 92 ? -3.398 3.146 9.375 1.00 98.00 92 MET A C 1
ATOM 758 O O . MET A 1 92 ? -2.242 2.826 9.123 1.00 98.00 92 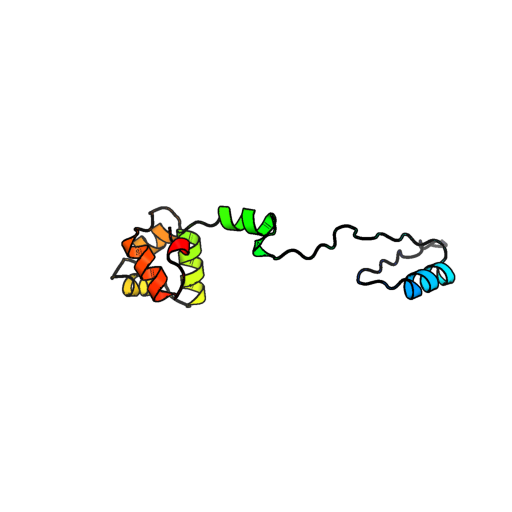MET A O 1
ATOM 762 N N . GLU A 1 93 ? -4.148 3.835 8.510 1.00 97.88 93 GLU A N 1
ATOM 763 C CA . GLU A 1 93 ? -3.713 4.193 7.149 1.00 97.88 93 GLU A CA 1
ATOM 764 C C . GLU A 1 93 ? -2.499 5.128 7.119 1.00 97.88 93 GLU A C 1
ATOM 766 O O . GLU A 1 93 ? -1.761 5.160 6.141 1.00 97.88 93 GLU A O 1
ATOM 771 N N . THR A 1 94 ? -2.291 5.902 8.185 1.00 97.38 94 THR A N 1
ATOM 772 C CA . THR A 1 94 ? -1.157 6.829 8.330 1.00 97.38 94 THR A CA 1
ATOM 773 C C . THR A 1 94 ? -0.038 6.276 9.213 1.00 97.38 94 THR A C 1
ATOM 775 O O . THR A 1 94 ? 0.836 7.033 9.627 1.00 97.38 94 THR A O 1
ATOM 778 N N . ASN A 1 95 ? -0.068 4.977 9.539 1.00 94.69 95 ASN A N 1
ATOM 779 C CA . ASN A 1 95 ? 0.904 4.292 10.403 1.00 94.69 95 ASN A CA 1
ATOM 780 C C . ASN A 1 95 ? 1.054 4.889 11.820 1.00 94.69 95 ASN A C 1
ATOM 782 O O . ASN A 1 95 ? 1.973 4.535 12.554 1.00 94.69 95 ASN A O 1
ATOM 786 N N . ARG A 1 96 ? 0.131 5.756 12.257 1.00 97.06 96 ARG A N 1
ATOM 787 C CA . ARG A 1 96 ? 0.067 6.262 13.641 1.00 97.06 96 ARG A CA 1
ATOM 788 C C . ARG A 1 96 ? -0.442 5.209 14.624 1.00 97.06 96 ARG A C 1
ATOM 790 O O . ARG A 1 96 ? -0.275 5.355 15.831 1.00 97.06 96 ARG A O 1
ATOM 797 N N . ARG A 1 97 ? -1.104 4.168 14.116 1.00 95.81 97 ARG A N 1
ATOM 798 C CA . ARG A 1 97 ? -1.589 3.012 14.870 1.00 95.81 97 ARG A CA 1
ATOM 799 C C . ARG A 1 97 ? -1.303 1.742 14.078 1.00 95.81 97 ARG A C 1
ATOM 801 O O . ARG A 1 97 ? -1.600 1.686 12.893 1.00 95.81 97 ARG A O 1
ATOM 808 N N . SER A 1 98 ? -0.793 0.707 14.738 1.00 96.06 98 SER A N 1
ATOM 809 C CA . SER A 1 98 ? -0.611 -0.599 14.103 1.00 96.06 98 SER A CA 1
ATOM 810 C C . SER A 1 98 ? -1.948 -1.303 13.839 1.00 96.06 98 SER A C 1
ATOM 812 O O . SER A 1 98 ? -2.922 -1.158 14.588 1.00 96.06 98 SER A O 1
ATOM 814 N N . ILE A 1 99 ? -1.987 -2.097 12.768 1.00 97.06 99 ILE A N 1
ATOM 815 C CA . ILE A 1 99 ? -3.102 -2.997 12.468 1.00 97.06 99 ILE A CA 1
ATOM 816 C C . ILE A 1 99 ? -2.945 -4.243 13.345 1.00 97.06 99 ILE A C 1
ATOM 818 O O . ILE A 1 99 ? -1.900 -4.888 13.360 1.00 97.06 99 ILE A O 1
ATOM 822 N N . SER A 1 100 ? -3.977 -4.593 14.115 1.00 96.44 100 SER A N 1
ATOM 823 C CA . SER A 1 100 ? -3.939 -5.820 14.917 1.00 96.44 100 SER A CA 1
ATOM 824 C C . SER A 1 100 ? -4.187 -7.048 14.040 1.00 96.44 100 SER A C 1
ATOM 826 O O . SER A 1 100 ? -4.908 -6.971 13.047 1.00 96.44 100 SER A O 1
ATOM 828 N N . LYS A 1 101 ? -3.697 -8.224 14.452 1.00 97.00 101 LYS A N 1
ATOM 829 C CA . LYS A 1 101 ? -3.931 -9.491 13.727 1.00 97.00 101 LYS A CA 1
ATOM 830 C C . LYS A 1 101 ? -5.419 -9.781 13.484 1.00 97.00 101 LYS A C 1
ATOM 832 O O . LYS A 1 101 ? -5.781 -10.353 12.462 1.00 97.00 101 LYS A O 1
ATOM 837 N N . ALA A 1 102 ? -6.287 -9.392 14.420 1.00 96.75 102 ALA A N 1
ATOM 838 C CA . ALA A 1 102 ? -7.731 -9.556 14.273 1.00 96.75 102 ALA A CA 1
ATOM 839 C C . ALA A 1 102 ? -8.303 -8.641 13.179 1.00 96.75 102 ALA A C 1
ATOM 841 O O . ALA A 1 102 ? -9.140 -9.079 12.395 1.00 96.75 102 ALA A O 1
ATOM 842 N N . VAL A 1 103 ? -7.833 -7.391 13.103 1.00 97.12 103 VAL A N 1
ATOM 843 C CA . VAL A 1 103 ? -8.232 -6.448 12.049 1.00 97.12 103 VAL A CA 1
ATOM 844 C C . VAL A 1 103 ? -7.662 -6.883 10.699 1.00 97.12 103 VAL A C 1
ATOM 846 O O . VAL A 1 103 ? -8.414 -6.932 9.734 1.00 97.12 103 VAL A O 1
ATOM 849 N N . ALA A 1 104 ? -6.394 -7.301 10.641 1.00 97.88 104 ALA A N 1
ATOM 850 C CA . ALA A 1 104 ? -5.758 -7.826 9.431 1.00 97.88 104 ALA A CA 1
ATOM 851 C C . ALA A 1 104 ? -6.551 -8.993 8.820 1.00 97.88 104 ALA A C 1
ATOM 853 O O . ALA A 1 104 ? -6.829 -8.991 7.624 1.00 97.88 104 ALA A O 1
ATOM 854 N N . LYS A 1 105 ? -6.998 -9.955 9.642 1.00 98.00 105 LYS A N 1
ATOM 855 C CA . LYS A 1 105 ? -7.847 -11.070 9.181 1.00 98.00 105 LYS A CA 1
ATOM 856 C C . LYS A 1 105 ? -9.182 -10.602 8.601 1.00 98.00 105 LYS A C 1
ATOM 858 O O . LYS A 1 105 ? -9.637 -11.159 7.610 1.00 98.00 105 LYS A O 1
ATOM 863 N N . LYS A 1 106 ? -9.807 -9.585 9.196 1.00 97.69 106 LYS A N 1
ATOM 864 C CA . LYS A 1 106 ? -11.0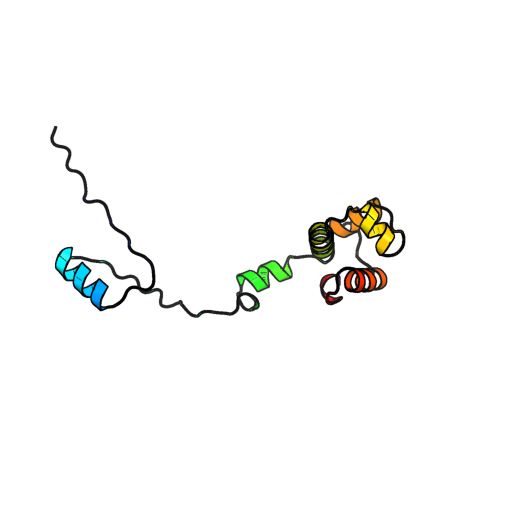62 -9.027 8.673 1.00 97.69 106 LYS A CA 1
ATOM 865 C C . LYS A 1 106 ? -10.848 -8.250 7.379 1.00 97.69 106 LYS A C 1
ATOM 867 O O . LYS A 1 106 ? -11.663 -8.370 6.479 1.00 97.69 106 LYS A O 1
ATOM 872 N N . LEU A 1 107 ? -9.758 -7.490 7.265 1.00 97.88 107 LEU A N 1
ATOM 873 C CA . LEU A 1 107 ? -9.386 -6.807 6.022 1.00 97.88 107 LEU A CA 1
ATOM 874 C C . LEU A 1 107 ? -9.157 -7.818 4.894 1.00 97.88 107 LEU A C 1
ATOM 876 O O . LEU A 1 107 ? -9.720 -7.660 3.817 1.00 97.88 107 LEU A O 1
ATOM 880 N N . ALA A 1 108 ? -8.418 -8.894 5.175 1.00 97.88 108 ALA A N 1
ATOM 881 C CA . ALA A 1 108 ? -8.201 -10.006 4.250 1.00 97.88 108 ALA A CA 1
ATOM 882 C C . ALA A 1 108 ? -9.518 -10.618 3.752 1.00 97.88 108 ALA A C 1
ATOM 884 O O . ALA A 1 108 ? -9.678 -10.841 2.559 1.00 97.88 108 ALA A O 1
ATOM 885 N N . GLN A 1 109 ? -10.486 -10.819 4.652 1.00 97.06 109 GLN A N 1
ATOM 886 C CA . GLN A 1 109 ? -11.821 -11.314 4.301 1.00 97.06 109 GLN A CA 1
ATOM 887 C C . GLN A 1 109 ? -12.644 -10.301 3.494 1.00 97.06 109 GLN A C 1
ATOM 889 O O . GLN A 1 109 ? -13.326 -10.687 2.554 1.00 97.06 109 GLN A O 1
ATOM 894 N N . VAL A 1 110 ? -12.605 -9.012 3.854 1.00 96.19 110 VAL A N 1
ATOM 895 C CA . VAL A 1 110 ? -13.378 -7.959 3.169 1.00 96.19 110 VAL A CA 1
ATOM 896 C C . VAL A 1 110 ? -12.876 -7.719 1.747 1.00 96.19 110 VAL A C 1
ATOM 898 O O . VAL A 1 110 ? -13.682 -7.413 0.870 1.00 96.19 110 VAL A O 1
ATOM 901 N N . PHE A 1 111 ? -11.568 -7.836 1.527 1.00 97.25 111 PHE A N 1
ATOM 902 C CA . PHE A 1 111 ? -10.934 -7.564 0.238 1.00 97.25 111 PHE A CA 1
ATOM 903 C C . PHE A 1 111 ? -10.596 -8.822 -0.570 1.00 97.25 111 PHE A C 1
ATOM 905 O O . PHE A 1 111 ? -10.113 -8.684 -1.686 1.00 97.25 111 PHE A O 1
ATOM 912 N N . ASP A 1 112 ? -10.849 -10.015 -0.027 1.00 96.62 112 ASP A N 1
ATOM 913 C CA . ASP A 1 112 ? -10.522 -11.311 -0.639 1.00 96.62 112 ASP A CA 1
ATOM 914 C C . ASP A 1 112 ? -9.041 -11.437 -1.052 1.00 96.62 112 ASP A C 1
ATOM 916 O O . ASP A 1 112 ? -8.682 -11.718 -2.195 1.00 96.62 112 ASP A O 1
ATOM 920 N N . VAL A 1 113 ? -8.143 -11.166 -0.099 1.00 97.00 113 VAL A N 1
ATOM 921 C CA . VAL A 1 113 ? -6.683 -11.199 -0.304 1.00 97.00 113 VAL A CA 1
ATOM 922 C C . VAL A 1 113 ? -5.960 -11.871 0.856 1.00 97.00 113 VAL A C 1
ATOM 924 O O . VAL A 1 113 ? -6.504 -12.029 1.947 1.00 97.00 113 VAL A O 1
ATOM 927 N N . SER A 1 114 ? -4.689 -12.233 0.650 1.00 97.12 114 SER A N 1
ATOM 928 C CA . SER A 1 114 ? -3.844 -12.773 1.721 1.00 97.12 114 SER A CA 1
ATOM 929 C C . SER A 1 114 ? -3.712 -11.793 2.893 1.00 97.12 114 SER A C 1
ATOM 931 O O . SER A 1 114 ? -3.455 -10.601 2.708 1.00 97.12 114 SER A O 1
ATOM 933 N N . VAL A 1 115 ? -3.807 -12.323 4.118 1.00 97.12 115 VAL A N 1
ATOM 934 C CA . VAL A 1 115 ? -3.633 -11.560 5.365 1.00 97.12 115 VAL A CA 1
ATOM 935 C C . VAL A 1 115 ? -2.264 -10.889 5.470 1.00 97.12 115 VAL A C 1
ATOM 937 O O . VAL A 1 115 ? -2.154 -9.844 6.103 1.00 97.12 115 VAL A O 1
ATOM 940 N N . GLU A 1 116 ? -1.246 -11.434 4.802 1.00 95.44 116 GLU A N 1
ATOM 941 C CA . GLU A 1 116 ? 0.119 -10.893 4.766 1.00 95.44 116 GLU A CA 1
ATOM 942 C C . GLU A 1 116 ? 0.190 -9.470 4.207 1.00 95.44 116 GLU A C 1
ATOM 944 O O . GLU A 1 116 ? 1.117 -8.734 4.518 1.00 95.44 116 GLU A O 1
ATOM 949 N N . LYS A 1 117 ? -0.806 -9.040 3.420 1.00 94.75 117 LYS A N 1
ATOM 950 C CA . LYS A 1 117 ? -0.896 -7.655 2.936 1.00 94.75 117 LYS A CA 1
ATOM 951 C C . LYS A 1 117 ? -1.083 -6.639 4.072 1.00 94.75 117 LYS A C 1
ATOM 953 O O . LYS A 1 117 ? -0.833 -5.453 3.862 1.00 94.75 117 LYS A O 1
ATOM 958 N N . PHE A 1 118 ? -1.524 -7.089 5.249 1.00 96.56 118 PHE A N 1
ATOM 959 C CA . PHE A 1 118 ? -1.889 -6.250 6.392 1.00 96.56 118 PHE A CA 1
ATOM 960 C C . PHE A 1 118 ? -1.106 -6.586 7.679 1.00 96.56 118 PHE A C 1
ATOM 962 O O . PHE 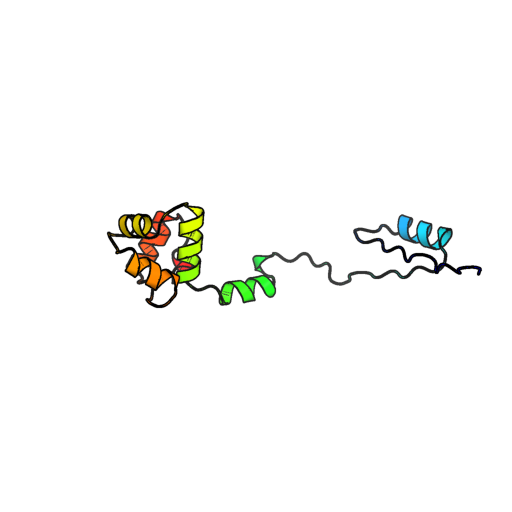A 1 118 ? -1.567 -6.214 8.763 1.00 96.56 118 PHE A O 1
ATOM 969 N N . LEU A 1 119 ? 0.026 -7.297 7.581 1.00 93.06 119 LEU A N 1
ATOM 970 C CA . LEU A 1 119 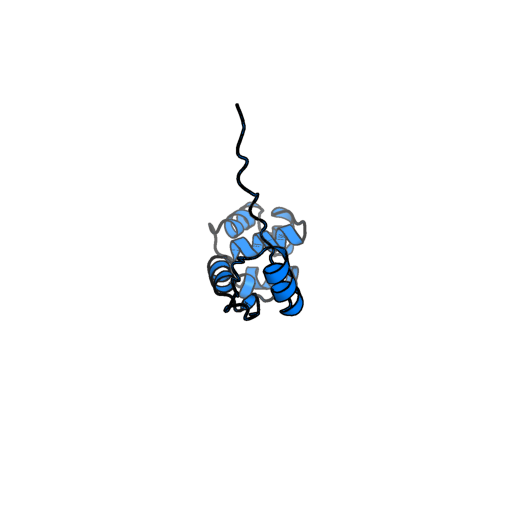? 0.880 -7.695 8.713 1.00 93.06 119 LEU A CA 1
ATOM 971 C C . LEU A 1 119 ? 2.228 -6.977 8.723 1.00 93.06 119 LEU A C 1
ATOM 973 O O . LEU A 1 119 ? 2.788 -6.765 7.630 1.00 93.06 119 LEU A O 1
#

Sequence (119 aa):
MQVVVKKPHIRVEGEVTESLVEYLRKSFGEIEVIEDEDEQRIEISESDWYQTIRKTITPGENMRVYRQMHNLTQEELGSRIGNLTRQNISNMETNRRSISKAVAKKLAQVFDVSVEKFL

Radius of gyration: 26.68 Å; chains: 1; bounding box: 46×48×62 Å

pLDDT: mean 88.29, std 13.26, range [43.03, 98.44]

Foldseek 3Di:
DDDDDDPDDDDDDDPDDPVNVVVCCVPPPDDDDDDPPPPPDDDPCPDPVNVVVVVVQALLCLLVVLCVVVVHQLQRLCVQQPNHHSVVNVCSNVVVDAQDLSSLVSSCVVSVHDSVSND

Secondary structure (DSSP, 8-state):
----PPPPPP---SS--HHHHHHHHHHHS-------TT-----GGGSHHHHHHHHH--HHHHHHHHHHHTT--HHHHHHHTTS--HHHHHHHHTTSSPPPHHHHHHHHHHHTS-GGGG-

InterPro domains:
  IPR001387 Cro/C1-type, helix-turn-helix domain [PF01381] (65-118)
  IPR001387 Cro/C1-type, helix-turn-helix domain [PS50943] (63-118)
  IPR001387 Cro/C1-type, helix-turn-helix domain [SM00530] (62-118)
  IPR001387 Cro/C1-type, helix-turn-helix domain [cd00093] (60-118)
  IPR010982 Lambda repressor-like, DNA-binding domain superfamily [G3DSA:1.10.260.40] (58-119)
  IPR010982 Lambda repressor-like, DNA-binding domain superfamily [SSF47413] (57-118)

Organism: NCBI:txid1480694